Protein AF-A0A920GTQ0-F1 (afdb_monomer_lite)

Sequence (73 aa):
MHAFCSNLVSVAIRLIPIGQTEGQRIMLGLSSKISDLVQSASESEIDDLNSACFFSDVSAMEHEHLQPRVFKT

Radius of gyration: 15.13 Å; chains: 1; bounding box: 32×26×39 Å

Secondary structure (DSSP, 8-state):
-HHHHHHHHHHHHHHS---HHHHHHHHHHHHHHHHHHHHHHHH--GGG-----HHHHHHHHHHHH-SS-SS--

Foldseek 3Di:
DLVVLLVVLVVCCVPVVDDPVVSVVVSVVCPVVVVVVVVVVVVDDPVPDDDDDPVVVVVVVVLVVDPPRPDDD

Structure (mmCIF, N/CA/C/O backbone):
data_AF-A0A920GTQ0-F1
#
_entry.id   AF-A0A920GTQ0-F1
#
loop_
_atom_site.group_PDB
_atom_site.id
_atom_site.type_symbol
_atom_site.label_atom_id
_atom_site.label_alt_id
_atom_site.label_comp_id
_atom_site.label_asym_id
_atom_site.label_entity_id
_atom_site.label_seq_id
_atom_site.pdbx_PDB_ins_code
_atom_site.Cartn_x
_atom_site.Cartn_y
_atom_site.Cartn_z
_atom_site.occupancy
_atom_site.B_iso_or_equiv
_atom_site.auth_seq_id
_atom_site.auth_comp_id
_atom_site.auth_asym_id
_atom_site.auth_atom_id
_atom_site.pdbx_PDB_model_num
ATOM 1 N N . MET A 1 1 ? 9.175 1.677 -2.833 1.00 66.50 1 MET A N 1
ATOM 2 C CA . MET A 1 1 ? 8.009 0.824 -2.507 1.00 66.50 1 MET A CA 1
ATOM 3 C C . MET A 1 1 ? 7.545 0.944 -1.055 1.00 66.50 1 MET A C 1
ATOM 5 O O . MET A 1 1 ? 6.380 1.254 -0.860 1.00 66.50 1 MET A O 1
ATOM 9 N N . HIS A 1 2 ? 8.413 0.808 -0.041 1.00 77.12 2 HIS A N 1
ATOM 10 C CA . HIS A 1 2 ? 7.982 0.862 1.371 1.00 77.12 2 HIS A CA 1
ATOM 11 C C . HIS A 1 2 ? 7.174 2.110 1.771 1.00 77.12 2 HIS A C 1
ATOM 13 O O . HIS A 1 2 ? 6.129 1.968 2.394 1.00 77.12 2 HIS A O 1
ATOM 19 N N . ALA A 1 3 ? 7.601 3.319 1.387 1.00 82.69 3 ALA A N 1
ATOM 20 C CA . ALA A 1 3 ? 6.886 4.552 1.746 1.00 82.69 3 ALA A CA 1
ATOM 21 C C . ALA A 1 3 ? 5.455 4.619 1.173 1.00 82.69 3 ALA A C 1
ATOM 23 O O . ALA A 1 3 ? 4.543 5.090 1.849 1.00 82.69 3 ALA A O 1
ATOM 24 N N . PHE A 1 4 ? 5.254 4.104 -0.044 1.00 84.81 4 PHE A N 1
ATOM 25 C CA . PHE A 1 4 ? 3.943 4.046 -0.692 1.00 84.81 4 PHE A CA 1
ATOM 26 C C . PHE A 1 4 ? 3.017 3.048 0.016 1.00 84.81 4 PHE A C 1
ATOM 28 O O . PHE A 1 4 ? 1.904 3.401 0.395 1.00 84.81 4 PHE A O 1
ATOM 35 N N . CYS A 1 5 ? 3.504 1.836 0.303 1.00 86.06 5 CYS A N 1
ATOM 36 C CA . CYS A 1 5 ? 2.736 0.840 1.054 1.00 86.06 5 CYS A CA 1
ATOM 37 C C . CYS A 1 5 ? 2.376 1.335 2.463 1.00 86.06 5 CYS A C 1
ATOM 39 O O . CYS A 1 5 ? 1.224 1.217 2.876 1.00 86.06 5 CYS A O 1
ATOM 41 N N . SER A 1 6 ? 3.318 1.967 3.171 1.00 86.69 6 SER A N 1
ATOM 42 C CA . SER A 1 6 ? 3.057 2.574 4.483 1.00 86.69 6 SER A CA 1
ATOM 43 C C . SER A 1 6 ? 1.978 3.658 4.423 1.00 86.69 6 SER A C 1
ATOM 45 O O . SER A 1 6 ? 1.178 3.780 5.351 1.00 86.69 6 SER A O 1
ATOM 47 N N . ASN A 1 7 ? 1.931 4.444 3.343 1.00 88.88 7 ASN A N 1
ATOM 48 C CA . ASN A 1 7 ? 0.888 5.446 3.145 1.00 88.88 7 ASN A CA 1
ATOM 49 C C . ASN A 1 7 ? -0.495 4.792 2.985 1.00 88.88 7 ASN A C 1
ATOM 51 O O . ASN A 1 7 ? -1.414 5.154 3.718 1.00 88.88 7 ASN A O 1
ATOM 55 N N . LEU A 1 8 ? -0.619 3.774 2.126 1.00 87.62 8 LEU A N 1
ATOM 56 C CA . LEU A 1 8 ? -1.876 3.041 1.931 1.00 87.62 8 LEU A CA 1
ATOM 57 C C . LEU A 1 8 ? -2.359 2.358 3.218 1.00 87.62 8 LEU A C 1
ATOM 59 O O . LEU A 1 8 ? -3.540 2.433 3.553 1.00 87.62 8 LEU A O 1
ATOM 63 N N . VAL A 1 9 ? -1.451 1.752 3.990 1.00 87.81 9 VAL A N 1
ATOM 64 C CA . VAL A 1 9 ? -1.794 1.150 5.290 1.00 87.81 9 VAL A CA 1
ATOM 65 C C . VAL A 1 9 ? -2.261 2.212 6.288 1.00 87.81 9 VAL A C 1
ATOM 67 O O . VAL A 1 9 ? -3.235 1.992 7.004 1.00 87.81 9 VAL A O 1
ATOM 70 N N . SER A 1 10 ? -1.633 3.390 6.310 1.00 87.75 10 SER A N 1
ATOM 71 C CA . SER A 1 10 ? -2.070 4.514 7.151 1.00 87.75 10 SER A CA 1
ATOM 72 C C . SER A 1 10 ? -3.484 4.992 6.797 1.00 87.75 10 SER A C 1
ATOM 74 O O . SER A 1 10 ? -4.286 5.276 7.690 1.00 87.75 10 SER A O 1
ATOM 76 N N . VAL A 1 11 ? -3.821 5.031 5.503 1.00 87.94 11 VAL A N 1
ATOM 77 C CA . VAL A 1 11 ? -5.178 5.332 5.025 1.00 87.94 11 VAL A CA 1
ATOM 78 C C . VAL A 1 11 ? -6.164 4.246 5.471 1.00 87.94 11 VAL A C 1
ATOM 80 O O . VAL A 1 11 ? -7.202 4.568 6.051 1.00 87.94 11 VAL A O 1
ATOM 83 N N . ALA A 1 12 ? -5.822 2.966 5.295 1.00 86.38 12 ALA A N 1
ATOM 84 C CA . ALA A 1 12 ? -6.666 1.836 5.692 1.00 86.38 12 ALA A CA 1
ATOM 85 C C . ALA A 1 12 ? -6.955 1.805 7.203 1.00 86.38 12 ALA A C 1
ATOM 87 O O . ALA A 1 12 ? -8.096 1.588 7.606 1.00 86.38 12 ALA A O 1
ATOM 88 N N . ILE A 1 13 ? -5.953 2.101 8.041 1.00 87.94 13 ILE A N 1
ATOM 89 C CA . ILE A 1 13 ? -6.109 2.238 9.500 1.00 87.94 13 ILE A CA 1
ATOM 90 C C . ILE A 1 13 ? -7.181 3.271 9.861 1.00 87.94 13 ILE A C 1
ATOM 92 O O . ILE A 1 13 ? -7.959 3.055 10.787 1.00 87.94 13 ILE A O 1
ATOM 96 N N . ARG A 1 14 ? -7.238 4.387 9.129 1.00 86.19 14 ARG A N 1
ATOM 97 C CA . ARG A 1 14 ? -8.181 5.481 9.396 1.00 86.19 14 ARG A CA 1
ATOM 98 C C . ARG A 1 14 ? -9.583 5.213 8.845 1.00 86.19 14 ARG A C 1
ATOM 100 O O . ARG A 1 14 ? -10.541 5.702 9.431 1.00 86.19 14 ARG A O 1
ATOM 107 N N . LEU A 1 15 ? -9.703 4.473 7.739 1.00 84.88 15 LEU A N 1
ATOM 108 C CA . LEU A 1 15 ? -10.985 4.215 7.068 1.00 84.88 15 LEU A CA 1
ATOM 109 C C . LEU A 1 15 ? -11.696 2.934 7.535 1.00 84.88 15 LEU A C 1
ATOM 111 O O . LEU A 1 15 ? -12.922 2.913 7.546 1.00 84.88 15 LEU A O 1
ATOM 115 N N . ILE A 1 16 ? -10.960 1.879 7.913 1.00 84.44 16 ILE A N 1
ATOM 116 C CA . ILE A 1 16 ? -11.493 0.538 8.268 1.00 84.44 16 ILE A CA 1
ATOM 117 C C . ILE A 1 16 ? -11.490 0.293 9.803 1.00 84.44 16 ILE A C 1
ATOM 119 O O . ILE A 1 16 ? -11.791 -0.790 10.289 1.00 84.44 16 ILE A O 1
ATOM 123 N N . PRO A 1 17 ? -11.320 1.349 10.610 1.00 76.69 17 PRO A N 1
ATOM 124 C CA . PRO A 1 17 ? -10.845 1.323 12.012 1.00 76.69 17 PRO A CA 1
ATOM 125 C C . PRO A 1 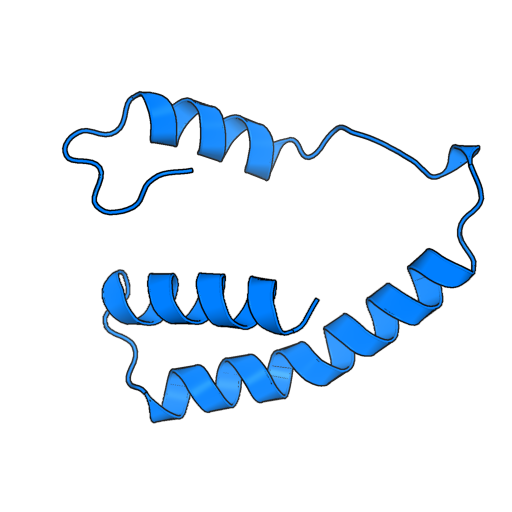17 ? -9.996 0.124 12.485 1.00 76.69 17 PRO A C 1
ATOM 127 O O . PRO A 1 17 ? -10.216 -0.413 13.571 1.00 76.69 17 PRO A O 1
ATOM 130 N N . ILE A 1 18 ? -8.986 -0.298 11.720 1.00 82.69 18 ILE A N 1
ATOM 131 C CA . ILE A 1 18 ? -8.057 -1.342 12.190 1.00 82.69 18 ILE A CA 1
ATOM 132 C C . ILE A 1 18 ? -7.013 -0.759 13.159 1.00 82.69 18 ILE A C 1
ATOM 134 O O . ILE A 1 18 ? -6.528 0.357 12.981 1.00 82.69 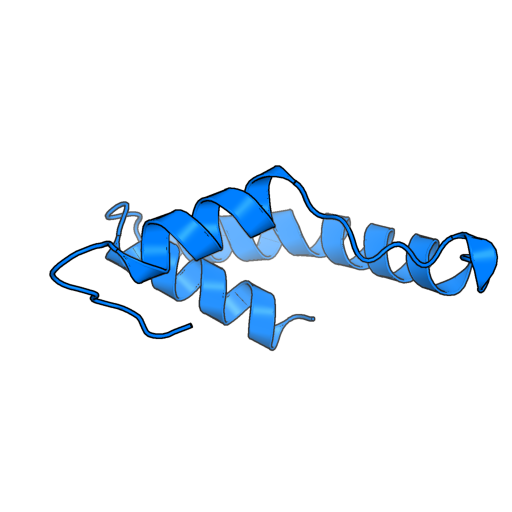18 ILE A O 1
ATOM 138 N N . GLY A 1 19 ? -6.650 -1.504 14.208 1.00 86.94 19 GLY A N 1
ATOM 139 C CA . GLY A 1 19 ? -5.674 -1.048 15.206 1.00 86.94 19 GLY A CA 1
ATOM 140 C C . GLY A 1 19 ? -4.248 -0.902 14.649 1.00 86.94 19 GLY A C 1
ATOM 141 O O . GLY A 1 19 ? -3.870 -1.576 13.693 1.00 86.94 19 GLY A O 1
ATOM 142 N N . GLN A 1 20 ? -3.415 -0.070 15.288 1.00 83.88 20 GLN A N 1
ATOM 143 C CA . GLN A 1 20 ? -2.010 0.156 14.890 1.00 83.88 20 GLN A CA 1
ATOM 144 C C . GLN A 1 20 ? -1.186 -1.139 14.815 1.00 83.88 20 GLN A C 1
ATOM 146 O O . GLN A 1 20 ? -0.412 -1.334 13.878 1.00 83.88 20 GLN A O 1
ATOM 151 N N . THR A 1 21 ? -1.383 -2.051 15.769 1.00 89.31 21 THR A N 1
ATOM 152 C CA . THR A 1 21 ? -0.719 -3.364 15.787 1.00 89.31 21 THR A CA 1
ATOM 153 C C . THR A 1 21 ? -1.097 -4.215 14.576 1.00 89.31 21 THR A C 1
ATOM 155 O O . THR A 1 21 ? -0.234 -4.858 13.981 1.00 89.31 21 THR A O 1
ATOM 158 N N . GLU A 1 22 ? -2.364 -4.178 14.162 1.00 88.19 22 GLU A N 1
ATOM 159 C CA . GLU A 1 22 ? -2.818 -4.885 12.963 1.00 88.19 22 GLU A CA 1
ATOM 160 C C . GLU A 1 22 ? -2.245 -4.234 11.6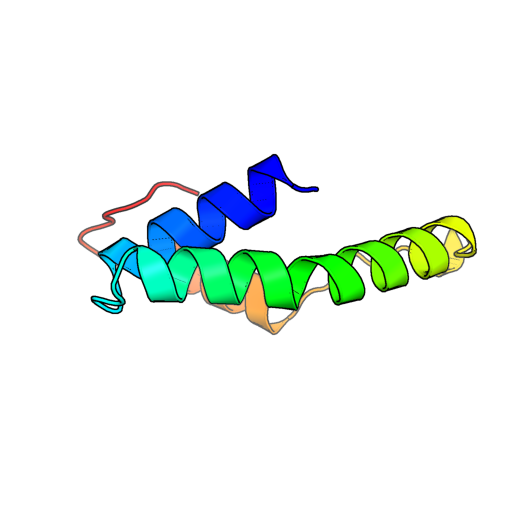98 1.00 88.19 22 GLU A C 1
ATOM 162 O O . GLU A 1 22 ? -1.796 -4.938 10.798 1.00 88.19 22 GLU A O 1
ATOM 167 N N . GLY A 1 23 ? -2.136 -2.902 11.664 1.00 87.31 23 GLY A N 1
ATOM 168 C CA . GLY A 1 23 ? -1.444 -2.181 10.594 1.00 87.31 23 GLY A CA 1
ATOM 169 C C . GLY A 1 23 ? 0.019 -2.605 10.419 1.00 87.31 23 GLY A C 1
ATOM 170 O O . GLY A 1 23 ? 0.467 -2.863 9.302 1.00 87.31 23 GLY A O 1
ATOM 171 N N . GLN A 1 24 ? 0.757 -2.753 11.523 1.00 87.88 24 GLN A N 1
ATOM 172 C CA . GLN A 1 24 ? 2.131 -3.269 11.496 1.00 87.88 24 GLN A CA 1
ATOM 173 C C . GLN A 1 24 ? 2.191 -4.728 11.021 1.00 87.88 24 GLN A C 1
ATOM 175 O O . GLN A 1 24 ? 3.072 -5.080 10.237 1.00 87.88 24 GLN A O 1
ATOM 180 N N . ARG A 1 25 ? 1.231 -5.575 11.424 1.00 90.12 25 ARG A N 1
ATOM 181 C CA . ARG A 1 25 ? 1.147 -6.961 10.937 1.00 90.12 25 ARG A CA 1
ATOM 182 C C . ARG A 1 25 ? 0.901 -7.017 9.428 1.00 90.12 25 ARG A C 1
ATOM 184 O O . ARG A 1 25 ? 1.533 -7.818 8.746 1.00 90.12 25 ARG A O 1
ATOM 191 N N . ILE A 1 26 ? 0.035 -6.152 8.902 1.00 89.44 26 ILE A N 1
ATOM 192 C CA . ILE A 1 26 ? -0.212 -6.035 7.459 1.00 89.44 26 ILE A CA 1
ATOM 193 C C . ILE A 1 26 ? 1.070 -5.617 6.734 1.00 89.44 26 ILE A C 1
ATOM 195 O O . ILE A 1 26 ? 1.441 -6.252 5.751 1.00 89.44 26 ILE A O 1
ATOM 199 N N . MET A 1 27 ? 1.790 -4.610 7.238 1.00 88.75 27 MET A N 1
ATOM 200 C CA . MET A 1 27 ? 3.068 -4.181 6.652 1.00 88.75 27 MET A CA 1
ATOM 201 C C . MET A 1 27 ? 4.112 -5.302 6.630 1.00 88.75 27 MET A C 1
ATOM 203 O O . MET A 1 27 ? 4.776 -5.499 5.614 1.00 88.75 27 MET A O 1
ATOM 207 N N . LEU A 1 28 ? 4.225 -6.069 7.718 1.00 89.62 28 LEU A N 1
ATOM 208 C CA . LEU A 1 28 ? 5.104 -7.239 7.779 1.00 89.62 28 LEU A CA 1
ATOM 209 C C . LEU A 1 28 ? 4.690 -8.312 6.761 1.00 89.62 28 LEU A C 1
ATOM 211 O O . LEU A 1 28 ? 5.543 -8.834 6.049 1.00 89.62 28 LEU A O 1
ATOM 215 N N . GLY A 1 29 ? 3.390 -8.596 6.639 1.00 88.88 29 GLY A N 1
ATOM 216 C CA . GLY A 1 29 ? 2.862 -9.557 5.664 1.00 88.88 29 GLY A CA 1
ATOM 217 C C . GLY A 1 29 ? 3.025 -9.121 4.204 1.00 88.88 29 GLY A C 1
ATOM 218 O O . GLY A 1 29 ? 3.145 -9.963 3.317 1.00 88.88 29 GLY A O 1
ATOM 219 N N . LEU A 1 30 ? 3.063 -7.813 3.939 1.00 89.00 30 LEU A N 1
ATOM 220 C CA . LEU A 1 30 ? 3.331 -7.263 2.609 1.00 89.00 30 LEU A CA 1
ATOM 221 C C . LEU A 1 30 ? 4.818 -7.294 2.244 1.00 89.00 30 LEU A C 1
ATOM 223 O O . LEU A 1 30 ? 5.138 -7.277 1.059 1.00 89.00 30 LEU A O 1
ATOM 227 N N . SER A 1 31 ? 5.723 -7.362 3.224 1.00 88.00 31 SER A N 1
ATOM 228 C CA . SER A 1 31 ? 7.166 -7.298 2.978 1.00 88.00 31 SER A CA 1
ATOM 229 C C . SER A 1 31 ? 7.661 -8.391 2.027 1.00 88.00 31 SER A C 1
ATOM 231 O O . SER A 1 31 ? 8.452 -8.093 1.135 1.00 88.00 31 SER A O 1
ATOM 233 N N . SER A 1 32 ? 7.196 -9.636 2.183 1.00 87.81 32 SER A N 1
ATOM 234 C CA . SER A 1 32 ? 7.577 -10.735 1.282 1.00 87.81 32 SER A CA 1
ATOM 235 C C . SER A 1 32 ? 7.019 -10.530 -0.124 1.00 87.81 32 SER A C 1
ATOM 237 O O . SER A 1 32 ? 7.767 -10.582 -1.089 1.00 87.81 32 SER A O 1
ATOM 239 N N . LYS A 1 33 ? 5.735 -10.171 -0.239 1.00 90.06 33 LYS A N 1
ATOM 240 C CA . LYS A 1 33 ? 5.086 -9.899 -1.531 1.00 90.06 33 LYS A CA 1
ATOM 241 C C . LYS A 1 33 ? 5.745 -8.754 -2.299 1.00 90.06 33 LYS A C 1
ATOM 243 O O . LYS A 1 33 ? 5.839 -8.815 -3.517 1.00 90.06 33 LYS A O 1
ATOM 248 N N . ILE A 1 34 ? 6.183 -7.707 -1.599 1.00 89.56 34 ILE A N 1
ATOM 249 C CA . ILE A 1 34 ? 6.931 -6.599 -2.205 1.00 89.56 34 ILE A CA 1
ATOM 250 C C . ILE A 1 34 ? 8.282 -7.101 -2.716 1.00 89.56 34 ILE A C 1
ATOM 252 O O . ILE A 1 34 ? 8.679 -6.723 -3.810 1.00 89.56 34 ILE A O 1
ATOM 256 N N . SER A 1 35 ? 8.973 -7.952 -1.952 1.00 90.31 35 SER A N 1
ATOM 257 C CA . SER A 1 35 ? 10.238 -8.550 -2.390 1.00 90.31 35 SER A CA 1
ATOM 258 C C . SER A 1 35 ? 10.057 -9.391 -3.655 1.00 90.31 35 SER A C 1
ATOM 260 O O . SER A 1 35 ? 10.820 -9.224 -4.602 1.00 90.31 35 SER A O 1
ATOM 262 N N . ASP A 1 36 ? 9.025 -10.236 -3.693 1.00 91.56 36 ASP A N 1
ATOM 263 C CA . ASP A 1 36 ? 8.710 -11.069 -4.858 1.00 91.56 36 ASP A CA 1
ATOM 264 C C . ASP A 1 36 ? 8.383 -10.199 -6.080 1.00 91.56 36 ASP A C 1
ATOM 266 O O . ASP A 1 36 ? 8.913 -10.418 -7.166 1.00 91.56 36 ASP A O 1
ATOM 270 N N . LEU A 1 37 ? 7.571 -9.152 -5.891 1.00 89.69 37 LEU A N 1
ATOM 271 C CA . LEU A 1 37 ? 7.217 -8.210 -6.953 1.00 89.69 37 LEU A CA 1
ATOM 272 C C . LEU A 1 37 ? 8.443 -7.469 -7.498 1.00 89.69 37 LEU A C 1
ATOM 274 O O . LEU A 1 37 ? 8.538 -7.264 -8.703 1.00 89.69 37 LEU A O 1
ATOM 278 N N . VAL A 1 38 ? 9.370 -7.060 -6.628 1.00 90.25 38 VAL A N 1
ATOM 279 C CA . VAL A 1 38 ? 10.622 -6.410 -7.041 1.00 90.25 38 VAL A CA 1
ATOM 280 C C . VAL A 1 38 ? 11.468 -7.358 -7.886 1.00 90.25 38 VAL A C 1
ATOM 282 O O . VAL A 1 38 ? 11.997 -6.924 -8.907 1.00 90.25 38 VAL A O 1
ATOM 285 N N . GLN A 1 39 ? 11.558 -8.634 -7.502 1.00 92.25 39 GLN A N 1
ATOM 286 C CA . GLN A 1 39 ? 12.287 -9.634 -8.278 1.00 92.25 39 GLN A CA 1
ATOM 287 C C . GLN A 1 39 ? 11.644 -9.828 -9.655 1.00 92.25 39 GLN A C 1
ATOM 289 O O . GLN A 1 39 ? 12.321 -9.668 -10.667 1.00 92.25 39 GLN A O 1
ATOM 294 N N . SER A 1 40 ? 10.330 -10.065 -9.711 1.00 89.94 40 SER A N 1
ATOM 295 C CA . SER A 1 40 ? 9.617 -10.230 -10.983 1.00 89.94 40 SER A CA 1
ATOM 296 C C . SER A 1 40 ? 9.728 -8.995 -11.876 1.00 89.94 40 SER A C 1
ATOM 298 O O . SER A 1 40 ? 10.010 -9.128 -13.058 1.00 89.94 40 SER A O 1
ATOM 300 N N . ALA A 1 41 ? 9.587 -7.790 -11.315 1.00 89.38 41 ALA A N 1
ATOM 301 C CA . ALA A 1 41 ? 9.720 -6.547 -12.071 1.00 89.38 41 ALA A CA 1
ATOM 302 C C . ALA A 1 41 ? 11.148 -6.311 -12.592 1.00 89.38 41 ALA A C 1
ATOM 304 O O . ALA A 1 41 ? 11.319 -5.652 -13.613 1.00 89.38 41 ALA A O 1
ATOM 305 N N . SER A 1 42 ? 12.174 -6.825 -11.904 1.00 91.31 42 SER A N 1
ATOM 306 C CA . SER A 1 42 ? 13.565 -6.743 -12.370 1.00 91.31 42 SER A CA 1
ATOM 307 C C . SER A 1 42 ? 13.872 -7.686 -13.535 1.00 91.31 42 SER A C 1
ATOM 309 O O . SER A 1 42 ? 14.831 -7.454 -14.266 1.00 91.31 42 SER A O 1
ATOM 311 N N . GLU A 1 43 ? 13.056 -8.727 -13.703 1.00 93.00 43 GLU A N 1
ATOM 312 C CA . GLU A 1 43 ? 13.158 -9.719 -14.777 1.00 93.00 43 GLU A CA 1
ATOM 313 C C . GLU A 1 43 ? 12.233 -9.397 -15.964 1.00 93.00 43 GLU A C 1
ATOM 315 O O . GLU A 1 43 ? 12.348 -10.034 -17.006 1.00 93.00 43 GLU A O 1
ATOM 320 N N . SER A 1 44 ? 11.328 -8.421 -15.820 1.00 90.62 44 SER A N 1
ATOM 321 C CA . SER A 1 44 ? 10.387 -8.003 -16.865 1.00 90.62 44 SER A CA 1
ATOM 322 C C . SER A 1 44 ? 11.061 -7.240 -18.006 1.00 90.62 44 SER A C 1
ATOM 324 O O . SER A 1 44 ? 11.961 -6.423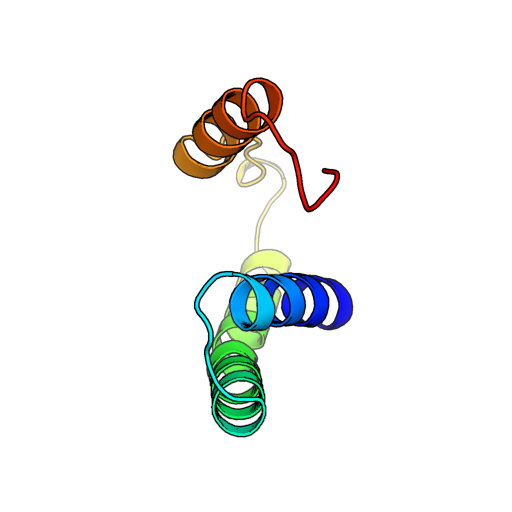 -17.794 1.00 90.62 44 SER A O 1
ATOM 326 N N . GLU A 1 45 ? 10.565 -7.456 -19.221 1.00 90.56 45 GLU A N 1
ATOM 327 C CA . GLU A 1 45 ? 10.997 -6.743 -20.420 1.00 90.56 45 GLU A CA 1
ATOM 328 C C . GLU A 1 45 ? 10.102 -5.524 -20.704 1.00 90.56 45 GLU A C 1
ATOM 330 O O . GLU A 1 45 ? 9.061 -5.312 -20.080 1.00 90.56 45 GLU A O 1
ATOM 335 N N . ILE A 1 46 ? 10.507 -4.681 -21.661 1.00 89.50 46 ILE A N 1
ATOM 336 C CA . ILE A 1 46 ? 9.745 -3.477 -22.037 1.00 89.50 46 ILE A CA 1
ATOM 337 C C . ILE A 1 46 ? 8.320 -3.822 -22.500 1.00 89.50 46 ILE A C 1
ATOM 339 O O . ILE A 1 46 ? 7.395 -3.054 -22.250 1.00 89.50 46 ILE A O 1
ATOM 343 N N . ASP A 1 47 ? 8.143 -4.986 -23.127 1.00 89.06 47 ASP A N 1
ATOM 344 C CA . ASP A 1 47 ? 6.860 -5.446 -23.658 1.00 89.06 47 ASP A CA 1
ATOM 345 C C . ASP A 1 47 ? 5.889 -5.897 -22.550 1.00 89.06 47 ASP A C 1
ATOM 347 O O . ASP A 1 47 ? 4.678 -5.940 -22.770 1.00 89.06 47 ASP A O 1
ATOM 351 N N . ASP A 1 48 ? 6.392 -6.158 -21.337 1.00 85.88 48 ASP A N 1
ATOM 352 C CA . ASP A 1 48 ? 5.570 -6.477 -20.164 1.00 85.88 48 ASP A CA 1
ATOM 353 C C . ASP A 1 48 ? 4.976 -5.219 -19.506 1.00 85.88 48 ASP A C 1
ATOM 355 O O . ASP A 1 48 ? 4.051 -5.310 -18.686 1.00 85.88 48 ASP A O 1
ATOM 359 N N . LEU A 1 49 ? 5.477 -4.025 -19.861 1.00 82.88 49 LEU A N 1
ATOM 360 C CA . LEU A 1 49 ? 4.966 -2.757 -19.348 1.00 82.88 49 LEU A CA 1
ATOM 361 C C . LEU A 1 49 ? 3.568 -2.490 -19.899 1.00 82.88 49 LEU A C 1
ATOM 363 O O . LEU A 1 49 ? 3.367 -2.048 -21.029 1.00 82.88 49 LEU A O 1
ATOM 367 N N . ASN A 1 50 ? 2.584 -2.688 -19.034 1.00 83.12 50 ASN A N 1
ATOM 368 C CA . ASN A 1 50 ? 1.202 -2.323 -19.275 1.00 83.12 50 ASN A CA 1
ATOM 369 C C . ASN A 1 50 ? 0.791 -1.175 -18.344 1.00 83.12 50 ASN A C 1
ATOM 371 O O . ASN A 1 50 ? 1.284 -1.035 -17.227 1.00 83.12 50 ASN A O 1
ATOM 375 N N . SER A 1 51 ? -0.115 -0.326 -18.825 1.00 79.12 51 SER A N 1
ATOM 376 C CA . SER A 1 51 ? -0.636 0.819 -18.069 1.00 79.12 51 SER A CA 1
ATOM 377 C C . SER A 1 51 ? -2.068 0.612 -17.580 1.00 79.12 51 SER A C 1
ATOM 379 O O . SER A 1 51 ? -2.635 1.513 -16.974 1.00 79.12 51 SER A O 1
ATOM 381 N N . ALA A 1 52 ? -2.681 -0.531 -17.895 1.00 84.12 52 ALA A N 1
ATOM 382 C CA . ALA A 1 52 ? -4.081 -0.791 -17.602 1.00 84.12 52 ALA A CA 1
ATOM 383 C C . ALA A 1 52 ? -4.214 -1.524 -16.266 1.00 84.12 52 ALA A C 1
ATOM 385 O O . ALA A 1 52 ? -3.816 -2.682 -16.145 1.00 84.12 52 ALA A O 1
ATOM 386 N N . CYS A 1 53 ? -4.834 -0.878 -15.278 1.00 88.31 53 CYS A N 1
ATOM 387 C CA . CYS A 1 53 ? -5.152 -1.491 -13.995 1.00 88.31 53 CYS A CA 1
ATOM 388 C C . CYS A 1 53 ? -6.642 -1.307 -13.721 1.00 88.31 53 CYS A C 1
ATOM 390 O O . CYS A 1 53 ? -7.044 -0.506 -12.883 1.00 88.31 53 CYS A O 1
ATOM 392 N N . PHE A 1 54 ? -7.464 -2.074 -14.442 1.00 88.31 54 PHE A N 1
ATOM 393 C CA . PHE A 1 54 ? -8.908 -1.857 -14.576 1.00 88.31 54 PHE A CA 1
ATOM 394 C C . PHE A 1 54 ? -9.627 -1.500 -13.266 1.00 88.31 54 PHE A C 1
ATOM 396 O O . PHE A 1 54 ? -10.327 -0.495 -13.197 1.00 88.31 54 PHE A O 1
ATOM 403 N N . PHE A 1 55 ? -9.427 -2.287 -12.206 1.00 91.19 55 PHE A N 1
ATOM 404 C C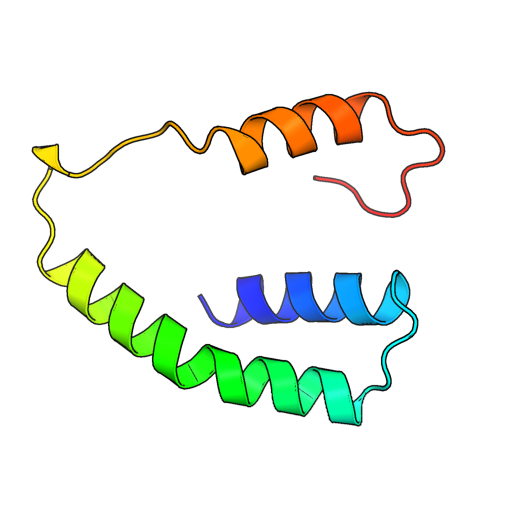A . PHE A 1 55 ? -10.062 -2.010 -10.916 1.00 91.19 55 PHE A CA 1
ATOM 405 C C . PHE A 1 55 ? -9.540 -0.731 -10.259 1.00 91.19 55 PHE A C 1
ATOM 407 O O . PHE A 1 55 ? -10.335 0.048 -9.742 1.00 91.19 55 PHE A O 1
ATOM 414 N N . SER A 1 56 ? -8.226 -0.496 -10.294 1.00 88.62 56 SER A N 1
ATOM 415 C CA . SER A 1 56 ? -7.629 0.722 -9.740 1.00 88.62 56 SER A CA 1
ATOM 416 C C . SER A 1 56 ? -8.091 1.963 -10.502 1.00 88.62 56 SER A C 1
ATOM 418 O O . SER A 1 56 ? -8.386 2.981 -9.881 1.00 88.62 56 SER A O 1
ATOM 420 N N . ASP A 1 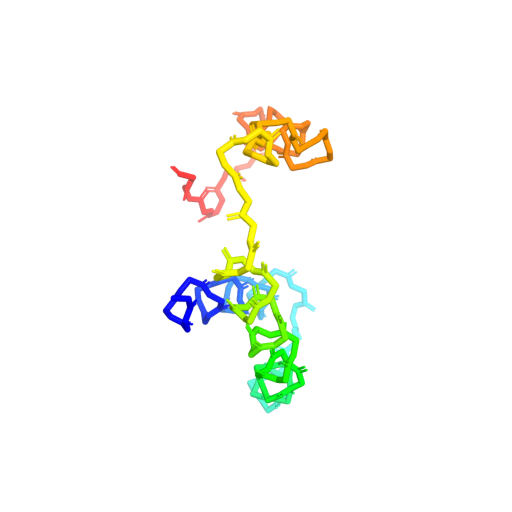57 ? -8.191 1.869 -11.828 1.00 91.12 57 ASP A N 1
ATOM 421 C CA . ASP A 1 57 ? -8.624 2.960 -12.697 1.00 91.12 57 ASP A CA 1
ATOM 422 C C . ASP A 1 57 ? -10.087 3.327 -12.413 1.00 91.12 57 ASP A C 1
ATOM 424 O O . ASP A 1 57 ? -10.402 4.495 -12.186 1.00 91.12 57 ASP A O 1
ATOM 428 N N . VAL A 1 58 ? -10.977 2.331 -12.323 1.00 93.25 58 VAL A N 1
ATOM 429 C CA . VAL A 1 58 ? -12.391 2.545 -11.973 1.00 93.25 58 VAL A CA 1
ATOM 430 C C . VAL A 1 58 ? -12.531 3.136 -10.568 1.00 93.25 58 VAL A C 1
ATOM 432 O O . VAL A 1 58 ? -13.241 4.124 -10.392 1.00 93.25 58 VAL A O 1
ATOM 435 N N . SER A 1 59 ? -11.822 2.602 -9.568 1.00 90.50 59 SER A N 1
ATOM 436 C CA . SER A 1 59 ? -11.865 3.150 -8.206 1.00 90.50 59 SER A CA 1
ATOM 437 C C . SER A 1 59 ? -11.343 4.589 -8.128 1.00 90.50 59 SER A C 1
ATOM 439 O O . SER A 1 59 ? -11.860 5.380 -7.340 1.00 90.50 59 SER A O 1
ATOM 441 N N . ALA A 1 60 ? -10.353 4.963 -8.945 1.00 89.50 60 ALA A N 1
ATOM 442 C CA . ALA A 1 60 ? -9.885 6.345 -9.035 1.00 89.50 60 ALA A CA 1
ATOM 443 C C . ALA A 1 60 ? -10.954 7.274 -9.639 1.00 89.50 60 ALA A C 1
ATOM 445 O O . ALA A 1 60 ? -11.183 8.362 -9.106 1.00 89.50 60 ALA A O 1
ATOM 446 N N . MET A 1 61 ? -11.659 6.828 -10.686 1.00 92.31 61 MET A N 1
ATOM 447 C CA . MET A 1 61 ? -12.782 7.568 -11.282 1.00 92.31 61 MET A CA 1
ATOM 448 C C . MET A 1 61 ? -13.930 7.762 -10.282 1.00 92.31 61 MET A C 1
ATOM 450 O O . MET A 1 61 ? -14.479 8.858 -10.162 1.00 92.31 61 MET A O 1
ATOM 454 N N . GLU A 1 62 ? -14.281 6.728 -9.515 1.00 91.69 62 GLU A N 1
ATOM 455 C CA . GLU A 1 62 ? -15.286 6.828 -8.449 1.00 91.69 62 GLU A CA 1
ATOM 456 C C . GLU A 1 62 ? -14.836 7.781 -7.332 1.00 91.69 62 GLU A C 1
ATOM 458 O O . GLU A 1 62 ? -15.615 8.621 -6.873 1.00 91.69 62 GLU A O 1
ATOM 463 N N . HIS A 1 63 ? -13.564 7.704 -6.925 1.00 89.69 63 HIS A N 1
ATOM 464 C CA . HIS A 1 63 ? -12.986 8.591 -5.914 1.00 89.69 63 HIS A CA 1
ATOM 465 C C . HIS A 1 63 ? -13.028 10.066 -6.336 1.00 89.69 63 HIS A C 1
ATOM 467 O O . HIS A 1 63 ? -13.162 10.952 -5.490 1.00 89.69 63 HIS A O 1
ATOM 473 N N . GLU A 1 64 ? -12.968 10.357 -7.636 1.00 91.00 64 GLU A N 1
ATOM 474 C CA . GLU A 1 64 ? -13.107 11.717 -8.152 1.00 91.00 64 GLU A CA 1
ATOM 475 C C . GLU A 1 64 ? -14.491 12.321 -7.844 1.00 91.00 64 GLU A C 1
ATOM 477 O O . GLU A 1 64 ? -14.588 13.505 -7.509 1.00 91.00 64 GLU A O 1
ATOM 482 N N . HIS A 1 65 ? -15.532 11.482 -7.845 1.00 90.06 65 HIS A N 1
ATOM 483 C CA . HIS A 1 65 ? -16.929 11.851 -7.598 1.00 90.06 65 HIS A CA 1
ATOM 484 C C . HIS A 1 65 ? -17.354 11.735 -6.124 1.00 90.06 65 HIS A C 1
ATOM 486 O O . HIS A 1 65 ? -18.404 12.256 -5.743 1.00 90.06 65 HIS A O 1
ATOM 492 N N . LEU A 1 66 ? -16.558 11.078 -5.276 1.00 88.69 66 LEU A N 1
ATOM 493 C CA . LEU A 1 66 ? -16.856 10.892 -3.855 1.00 88.69 66 LEU A CA 1
ATOM 494 C C . LEU A 1 66 ? -16.923 12.244 -3.122 1.00 88.69 66 LEU A C 1
ATOM 496 O O . LEU A 1 66 ? -16.003 13.046 -3.233 1.00 88.69 66 LEU A O 1
ATOM 500 N N . GLN A 1 67 ? -17.974 12.504 -2.336 1.00 85.38 67 GLN A N 1
ATOM 501 C CA . GLN A 1 67 ? -18.076 13.691 -1.472 1.00 85.38 67 GLN A CA 1
ATOM 502 C C . GLN A 1 67 ? -18.612 13.302 -0.079 1.00 85.38 67 GLN A C 1
ATOM 504 O O . GLN A 1 67 ? -19.675 12.683 -0.010 1.00 85.38 67 GLN A O 1
ATOM 509 N N . PRO A 1 68 ? -17.936 13.674 1.032 1.00 84.31 68 PRO A N 1
ATOM 510 C CA . PRO A 1 68 ? -16.658 14.393 1.111 1.00 84.31 68 PRO A CA 1
ATOM 511 C C . PRO A 1 68 ? -15.438 13.489 0.838 1.00 84.31 68 PRO A C 1
ATOM 513 O O . PRO A 1 68 ? -15.442 12.307 1.176 1.00 84.31 68 PRO A O 1
ATOM 516 N N . ARG A 1 69 ? -14.351 14.059 0.293 1.00 82.88 69 ARG A N 1
ATOM 517 C CA . ARG A 1 69 ? -13.066 13.348 0.118 1.00 82.88 69 ARG A CA 1
ATOM 518 C C . ARG A 1 69 ? -12.143 13.586 1.302 1.00 82.88 69 ARG A C 1
ATOM 520 O O . ARG A 1 69 ? -11.674 14.702 1.516 1.00 82.88 69 ARG A O 1
ATOM 527 N N . VAL A 1 70 ? -11.871 12.524 2.054 1.00 83.56 70 VAL A N 1
ATOM 528 C CA . VAL A 1 70 ? -10.996 12.565 3.239 1.00 83.56 70 VAL A CA 1
ATOM 529 C C . VAL A 1 70 ? -9.513 12.553 2.848 1.00 83.56 70 VAL A C 1
ATOM 531 O O . VAL A 1 70 ? -8.690 13.170 3.523 1.00 83.56 70 VAL A O 1
ATOM 534 N N . PHE A 1 71 ? -9.171 11.898 1.737 1.00 79.44 71 PHE A N 1
ATOM 535 C CA . PHE A 1 71 ? -7.815 11.821 1.194 1.00 79.44 71 PHE A CA 1
ATOM 536 C C . PHE A 1 71 ? -7.799 12.371 -0.234 1.00 79.44 71 PHE A C 1
ATOM 538 O O . PHE A 1 71 ? -8.797 12.295 -0.947 1.00 79.44 71 PHE A O 1
ATOM 545 N N . LYS A 1 72 ? -6.680 12.975 -0.637 1.00 73.50 72 LYS A N 1
ATOM 546 C CA . LYS A 1 72 ? -6.475 13.469 -2.003 1.00 73.50 72 LYS A CA 1
ATOM 547 C C . LYS A 1 72 ? -5.594 12.468 -2.746 1.00 73.50 72 LYS A C 1
ATOM 549 O O . LYS A 1 72 ? -4.626 11.992 -2.152 1.00 73.50 72 LYS A O 1
ATOM 554 N N . THR A 1 73 ? -5.979 12.144 -3.978 1.00 68.62 73 THR A N 1
ATOM 555 C CA . THR A 1 73 ? -5.180 11.348 -4.921 1.00 68.62 73 THR A CA 1
ATOM 556 C C . THR A 1 73 ? -4.075 12.208 -5.514 1.00 68.62 73 THR A C 1
ATOM 558 O O . THR A 1 73 ? -4.330 13.422 -5.702 1.00 68.62 73 THR A O 1
#

pLDDT: mean 86.88, std 5.02, range [66.5, 93.25]